Protein AF-A0A6I9XN79-F1 (afdb_monomer_lite)

Foldseek 3Di:
DDDPPPPPPDQAPPCLVVVVVPDDQVRVVVQNGPVVLVVVLVVQCVDPLQDPDPDDDDDGSSLLSVLLSCVVNDDDDLVVSCRHSVHDSVVSVVSNVSVVD

pLDDT: mean 78.79, std 13.2, range [38.16, 92.38]

Structure (mmCIF, N/CA/C/O backbone):
data_AF-A0A6I9XN79-F1
#
_entry.id   AF-A0A6I9XN79-F1
#
loop_
_atom_site.group_PDB
_atom_site.id
_atom_site.type_symbol
_atom_site.label_atom_id
_atom_site.label_alt_id
_atom_site.label_comp_id
_atom_site.label_asym_id
_atom_site.label_entity_id
_atom_site.label_seq_id
_atom_site.pdbx_PDB_ins_code
_atom_site.Cartn_x
_atom_site.Cartn_y
_atom_site.Cartn_z
_atom_site.occupancy
_atom_site.B_iso_or_equiv
_atom_site.auth_seq_id
_atom_site.auth_comp_id
_atom_site.auth_asym_id
_atom_site.auth_atom_id
_atom_site.pdbx_PDB_model_num
ATOM 1 N N . MET A 1 1 ? 38.423 2.654 15.061 1.00 38.16 1 MET A N 1
ATOM 2 C CA . MET A 1 1 ? 37.155 3.302 14.670 1.00 38.16 1 MET A CA 1
ATOM 3 C C . MET A 1 1 ? 36.053 2.322 14.983 1.00 38.16 1 MET A C 1
ATOM 5 O O . MET A 1 1 ? 35.884 1.343 14.273 1.00 38.16 1 MET A O 1
ATOM 9 N N . GLU A 1 2 ? 35.438 2.522 16.134 1.00 44.94 2 GLU A N 1
ATOM 10 C CA . GLU A 1 2 ? 34.517 1.591 16.764 1.00 44.94 2 GLU A CA 1
ATOM 11 C C . GLU A 1 2 ? 33.079 2.130 16.642 1.00 44.94 2 GLU A C 1
ATOM 13 O O . GLU A 1 2 ? 32.831 3.300 16.921 1.00 44.94 2 GLU A O 1
ATOM 18 N N . HIS A 1 3 ? 32.171 1.243 16.216 1.00 48.69 3 HIS A N 1
ATOM 19 C CA . HIS A 1 3 ? 30.706 1.290 16.361 1.00 48.69 3 HIS A CA 1
ATOM 20 C C . HIS A 1 3 ? 29.902 2.327 15.542 1.00 48.69 3 HIS A C 1
ATOM 22 O O . HIS A 1 3 ? 29.450 3.339 16.065 1.00 48.69 3 HIS A O 1
ATOM 28 N N . LEU A 1 4 ? 29.573 2.001 14.279 1.00 54.59 4 LEU A N 1
ATOM 29 C CA . LEU A 1 4 ? 28.415 2.585 13.557 1.00 54.59 4 LEU A CA 1
ATOM 30 C C . LEU A 1 4 ? 27.344 1.556 13.145 1.00 54.59 4 LEU A C 1
ATOM 32 O O . LEU A 1 4 ? 26.322 1.922 12.572 1.00 54.59 4 LEU A O 1
ATOM 36 N N . THR A 1 5 ? 27.525 0.270 13.454 1.00 56.28 5 THR A N 1
ATOM 37 C CA . THR A 1 5 ? 26.569 -0.793 13.091 1.00 56.28 5 THR A CA 1
ATOM 38 C C . THR A 1 5 ? 25.724 -1.276 14.267 1.00 56.28 5 THR A C 1
ATOM 40 O O . THR A 1 5 ? 25.208 -2.389 14.230 1.00 56.28 5 THR A O 1
ATOM 43 N N . SER A 1 6 ? 25.518 -0.449 15.297 1.00 53.22 6 SER A N 1
ATOM 44 C CA . SER A 1 6 ? 24.395 -0.664 16.219 1.00 53.22 6 SER A CA 1
ATOM 45 C C . SER A 1 6 ? 23.126 -0.122 15.561 1.00 53.22 6 SER A C 1
ATOM 47 O O . SER A 1 6 ? 22.586 0.924 15.917 1.00 53.22 6 SER A O 1
ATOM 49 N N . GLY A 1 7 ? 22.705 -0.781 14.483 1.00 50.94 7 GLY A N 1
ATOM 50 C CA . GLY A 1 7 ? 21.438 -0.484 13.844 1.00 50.94 7 GLY A CA 1
ATOM 51 C C . GLY A 1 7 ? 20.329 -1.011 14.735 1.00 50.94 7 GLY A C 1
ATOM 52 O O . GLY A 1 7 ? 19.924 -2.159 14.571 1.00 50.94 7 GLY A O 1
ATOM 53 N N . SER A 1 8 ? 19.835 -0.194 15.669 1.00 55.69 8 SER A N 1
ATOM 54 C CA . SER A 1 8 ? 18.541 -0.447 16.303 1.00 55.69 8 SER A CA 1
ATOM 55 C C . SER A 1 8 ? 17.553 -0.796 15.195 1.00 55.69 8 SER A C 1
ATOM 57 O O . SER A 1 8 ? 17.367 -0.014 14.255 1.00 55.69 8 SER A O 1
ATOM 59 N N . LYS A 1 9 ? 16.997 -2.012 15.250 1.00 55.53 9 LYS A N 1
ATOM 60 C CA . LYS A 1 9 ? 16.047 -2.509 14.254 1.00 55.53 9 LYS A CA 1
ATOM 61 C C . LYS A 1 9 ? 14.927 -1.470 14.173 1.00 55.53 9 LYS A C 1
ATOM 63 O O . LYS A 1 9 ? 14.267 -1.212 15.177 1.00 55.53 9 LYS A O 1
ATOM 68 N N . ARG A 1 10 ? 14.811 -0.783 13.030 1.00 60.47 10 ARG A N 1
ATOM 69 C CA . ARG A 1 10 ? 13.874 0.342 12.879 1.00 60.47 10 ARG A CA 1
ATOM 70 C C . ARG A 1 10 ? 12.465 -0.130 13.228 1.00 60.47 10 ARG A C 1
ATOM 72 O O . ARG A 1 10 ? 12.093 -1.238 12.845 1.00 60.47 10 ARG A O 1
ATOM 79 N N . HIS A 1 11 ? 11.717 0.701 13.951 1.00 60.22 11 HIS A N 1
ATOM 80 C CA . HIS A 1 11 ? 10.319 0.422 14.242 1.00 60.22 11 HIS A CA 1
ATOM 81 C C . HIS A 1 11 ? 9.543 0.504 12.932 1.00 60.22 11 HIS A C 1
ATOM 83 O O . HIS A 1 11 ? 9.438 1.571 12.332 1.00 60.22 11 HIS A O 1
ATOM 89 N N . ARG A 1 12 ? 9.075 -0.646 12.470 1.00 61.56 12 ARG A N 1
ATOM 90 C CA . ARG A 1 12 ? 8.195 -0.762 11.317 1.00 61.56 12 ARG A CA 1
ATOM 91 C C . ARG A 1 12 ? 6.824 -1.134 11.834 1.00 61.56 12 ARG A C 1
ATOM 93 O O . ARG A 1 12 ? 6.731 -1.858 12.828 1.00 61.56 12 ARG A O 1
ATOM 100 N N . ILE A 1 13 ? 5.789 -0.634 11.172 1.00 66.44 13 ILE A N 1
ATOM 101 C CA . ILE A 1 13 ? 4.437 -1.099 11.450 1.00 66.44 13 ILE A CA 1
ATOM 102 C C . ILE A 1 13 ? 4.364 -2.502 10.864 1.00 66.44 13 ILE A C 1
ATOM 104 O O . ILE A 1 13 ? 4.239 -2.682 9.654 1.00 66.44 13 ILE A O 1
ATOM 108 N N . ASN A 1 14 ? 4.525 -3.498 11.729 1.00 61.22 14 ASN A N 1
ATOM 109 C CA . ASN A 1 14 ? 4.217 -4.865 11.352 1.00 61.22 14 ASN A CA 1
ATO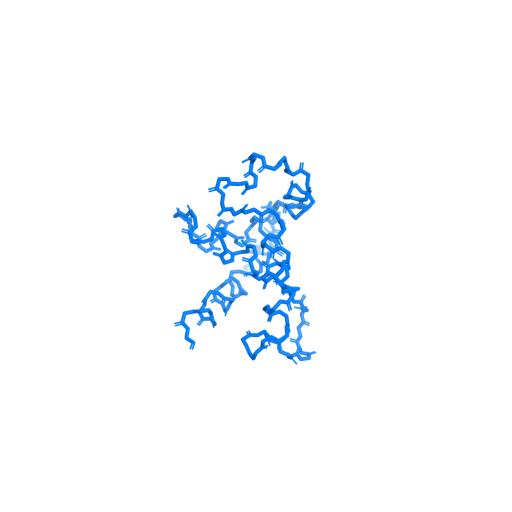M 110 C C . ASN A 1 14 ? 2.705 -4.941 11.115 1.00 61.22 14 ASN A C 1
ATOM 112 O O . ASN A 1 14 ? 1.934 -4.237 11.770 1.00 61.22 14 ASN A O 1
ATOM 116 N N . ASP A 1 15 ? 2.302 -5.765 10.154 1.00 69.06 15 ASP A N 1
ATOM 117 C CA . ASP A 1 15 ? 0.901 -6.144 9.976 1.00 69.06 15 ASP A CA 1
ATOM 118 C C . ASP A 1 15 ? -0.030 -4.998 9.537 1.00 69.06 15 ASP A C 1
ATOM 120 O O . ASP A 1 15 ? -1.248 -5.105 9.636 1.00 69.06 15 ASP A O 1
ATOM 124 N N . TYR A 1 16 ? 0.501 -3.909 8.961 1.00 72.56 16 T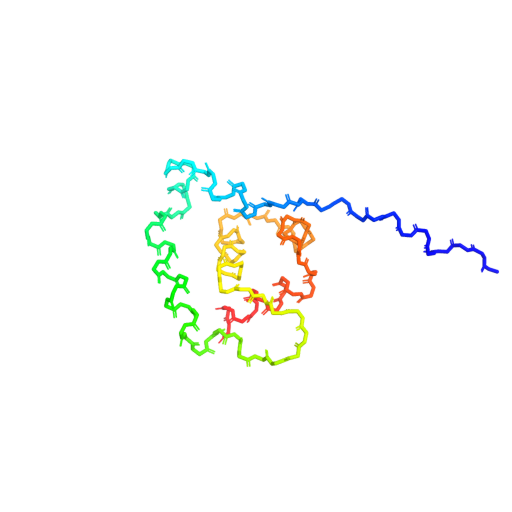YR A N 1
ATOM 125 C CA . TYR A 1 16 ? -0.338 -2.826 8.423 1.00 72.56 16 TYR A CA 1
ATOM 126 C C . TYR A 1 16 ? -1.373 -3.327 7.404 1.00 72.56 16 TYR A C 1
ATOM 128 O O . TYR A 1 16 ? -2.493 -2.828 7.359 1.00 72.56 16 TYR A O 1
ATOM 136 N N . LEU A 1 17 ? -1.037 -4.351 6.617 1.00 77.69 17 LEU A N 1
ATOM 137 C CA . LEU A 1 17 ? -1.994 -4.982 5.707 1.00 77.69 17 LEU A CA 1
ATOM 138 C C . LEU A 1 17 ? -3.114 -5.711 6.450 1.00 77.69 17 LEU A C 1
ATOM 140 O O . LEU A 1 17 ? -4.249 -5.673 5.990 1.00 77.69 17 LEU A O 1
ATOM 144 N N . GLU A 1 18 ? -2.811 -6.336 7.588 1.00 79.50 18 GLU A N 1
ATOM 145 C CA . GLU A 1 18 ? -3.822 -6.963 8.442 1.00 79.50 18 GLU A CA 1
ATOM 146 C C . GLU A 1 18 ? -4.738 -5.890 9.035 1.00 79.50 18 GLU A C 1
ATOM 148 O O . GLU A 1 18 ? -5.954 -6.051 9.043 1.00 79.50 18 GLU A O 1
ATOM 153 N N . ILE A 1 19 ? -4.175 -4.743 9.430 1.00 75.69 19 ILE A N 1
ATOM 154 C CA . ILE A 1 19 ? -4.949 -3.581 9.881 1.00 75.69 19 ILE A CA 1
ATOM 155 C C . ILE A 1 19 ? -5.893 -3.096 8.770 1.00 75.69 19 ILE A C 1
ATOM 157 O O . ILE A 1 19 ? -7.079 -2.909 9.028 1.00 75.69 19 ILE A O 1
ATOM 161 N N . VAL A 1 20 ? -5.400 -2.936 7.536 1.00 77.25 20 VAL A N 1
ATOM 162 C CA . VAL A 1 20 ? -6.229 -2.546 6.379 1.00 77.25 20 VAL A CA 1
ATOM 163 C C . VAL A 1 20 ? -7.305 -3.594 6.088 1.00 77.25 20 VAL A C 1
ATOM 165 O O . VAL A 1 20 ? -8.440 -3.248 5.761 1.00 77.25 20 VAL A O 1
ATOM 168 N N . ASP A 1 21 ? -6.989 -4.880 6.240 1.00 79.50 21 ASP A N 1
ATOM 169 C CA . ASP A 1 21 ? -7.968 -5.950 6.063 1.00 79.50 21 ASP A CA 1
ATOM 170 C C . ASP A 1 21 ? -9.084 -5.896 7.110 1.00 79.50 21 ASP A C 1
ATOM 172 O O . ASP A 1 21 ? -10.232 -6.192 6.765 1.00 79.50 21 ASP A O 1
ATOM 176 N N . LEU A 1 22 ? -8.783 -5.427 8.323 1.00 81.44 22 LEU A N 1
ATOM 177 C CA . LEU A 1 22 ? -9.732 -5.236 9.421 1.00 81.44 22 LEU A CA 1
ATOM 178 C C . LEU A 1 22 ? -10.545 -3.931 9.342 1.00 81.44 22 LEU A C 1
ATOM 180 O O . LEU A 1 22 ? -11.503 -3.788 10.102 1.00 81.44 22 LEU A O 1
ATOM 184 N N . TRP A 1 23 ? -10.217 -2.999 8.439 1.00 78.56 23 TRP A N 1
ATOM 185 C CA . TRP A 1 23 ? -10.974 -1.750 8.288 1.00 78.56 23 TRP A CA 1
ATOM 186 C C . TRP A 1 23 ? -12.436 -2.000 7.925 1.00 78.56 23 TRP A C 1
ATOM 188 O O . TRP A 1 23 ? -12.775 -2.802 7.051 1.00 78.56 23 TRP A O 1
ATOM 198 N N . THR A 1 24 ? -13.327 -1.250 8.552 1.00 76.56 24 THR A N 1
ATOM 199 C CA . THR A 1 24 ? -14.732 -1.192 8.165 1.00 76.56 24 THR A CA 1
ATOM 200 C C . THR A 1 24 ? -14.878 -0.658 6.738 1.00 76.56 24 THR A C 1
ATOM 202 O O . THR A 1 24 ? -14.017 0.047 6.212 1.00 76.56 24 THR A O 1
ATOM 205 N N . GLU A 1 25 ? -16.011 -0.950 6.094 1.00 75.62 25 GLU A N 1
ATOM 206 C CA . GLU A 1 25 ? -16.332 -0.348 4.791 1.00 75.62 25 GLU A CA 1
ATOM 207 C C . GLU A 1 25 ? -16.316 1.184 4.839 1.00 75.62 25 GLU A C 1
ATOM 209 O O . GLU A 1 25 ? -16.004 1.801 3.831 1.00 75.62 25 GLU A O 1
ATOM 214 N N . GLN A 1 26 ? -16.636 1.801 5.981 1.00 72.00 26 GLN A N 1
ATOM 215 C CA . GLN A 1 26 ? -16.593 3.255 6.138 1.00 72.00 26 GLN A CA 1
ATOM 216 C C . GLN A 1 26 ? -15.154 3.783 6.115 1.00 72.00 26 GLN A C 1
ATOM 218 O O . GLN A 1 26 ? -14.863 4.682 5.334 1.00 72.00 26 GLN A O 1
ATOM 223 N N . GLU A 1 27 ? -14.259 3.183 6.904 1.00 70.25 27 GLU A N 1
ATOM 224 C CA . GLU A 1 27 ? -12.827 3.526 6.924 1.00 70.25 27 GLU A CA 1
ATOM 225 C C . GLU A 1 27 ? -12.168 3.287 5.557 1.00 70.25 27 GLU A C 1
ATOM 227 O O . GLU A 1 27 ? -11.301 4.044 5.124 1.00 70.25 27 GLU A O 1
ATOM 232 N N . PHE A 1 28 ? -12.612 2.256 4.835 1.00 69.88 28 PHE A N 1
ATOM 233 C CA . PHE A 1 28 ? -12.109 1.958 3.499 1.00 69.88 28 PHE A CA 1
ATOM 234 C C . PHE A 1 28 ? -12.679 2.932 2.441 1.00 69.88 28 PHE A C 1
ATOM 236 O O . PHE A 1 28 ? -11.921 3.451 1.618 1.00 69.88 28 PHE A O 1
ATOM 243 N N . LYS A 1 29 ? -13.986 3.253 2.502 1.00 61.81 29 LYS A N 1
ATOM 244 C CA . LYS A 1 29 ? -14.710 4.119 1.544 1.00 61.81 29 LYS A CA 1
ATOM 245 C C . LYS A 1 29 ? -14.203 5.546 1.451 1.00 61.81 29 LYS A C 1
ATOM 247 O O . LYS A 1 29 ? -14.367 6.139 0.388 1.00 61.81 29 LYS A O 1
ATOM 252 N N . GLU A 1 30 ? -13.621 6.096 2.513 1.00 65.62 30 GLU A N 1
ATOM 253 C CA . GLU A 1 30 ? -12.978 7.416 2.445 1.00 65.62 30 GLU A CA 1
ATOM 254 C C . GLU A 1 30 ? -11.845 7.447 1.401 1.00 65.62 30 GLU A C 1
ATOM 256 O O . GLU A 1 30 ? -11.522 8.512 0.884 1.00 65.62 30 GLU A O 1
ATOM 261 N N . ASN A 1 31 ? -11.309 6.279 1.020 1.00 64.62 31 ASN A N 1
ATOM 262 C CA . ASN A 1 31 ? -10.305 6.125 -0.029 1.00 64.62 31 ASN A CA 1
ATOM 263 C C . ASN A 1 31 ? -10.869 5.495 -1.318 1.00 64.62 31 ASN A C 1
ATOM 265 O O . ASN A 1 31 ? -10.636 6.010 -2.409 1.00 64.62 31 ASN A O 1
ATOM 269 N N . LEU A 1 32 ? -11.589 4.369 -1.219 1.00 75.81 32 LEU A N 1
ATOM 270 C CA . LEU A 1 32 ? -12.188 3.628 -2.345 1.00 75.81 32 LEU A CA 1
ATOM 271 C C . LEU A 1 32 ? -13.163 2.566 -1.798 1.00 75.81 32 LEU A C 1
ATOM 273 O O . LEU A 1 32 ? -13.059 2.208 -0.640 1.00 75.81 32 LEU A O 1
ATOM 277 N N . SER A 1 33 ? -14.094 1.992 -2.572 1.00 83.25 33 SER A N 1
ATOM 278 C CA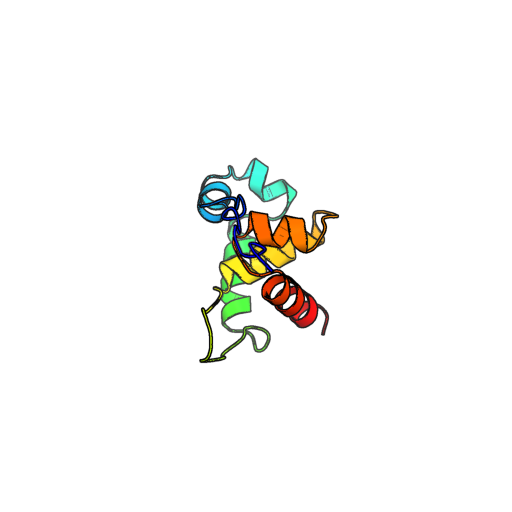 . SER A 1 33 ? -14.837 0.808 -2.078 1.00 83.25 33 SER A CA 1
ATOM 279 C C . SER A 1 33 ? -13.939 -0.441 -2.041 1.00 83.25 33 SER A C 1
ATOM 281 O O . SER A 1 33 ? -13.126 -0.633 -2.949 1.00 83.25 33 SER A O 1
ATOM 283 N N . ARG A 1 34 ? -14.097 -1.335 -1.049 1.00 82.12 34 ARG A N 1
ATOM 284 C CA . ARG A 1 34 ? -13.255 -2.549 -0.926 1.00 82.12 34 ARG A CA 1
ATOM 285 C C . ARG A 1 34 ? -13.365 -3.446 -2.145 1.00 82.12 34 ARG A C 1
ATOM 287 O O . ARG A 1 34 ? -12.365 -3.938 -2.658 1.00 82.12 34 ARG A O 1
ATOM 294 N N . ARG A 1 35 ? -14.589 -3.616 -2.645 1.00 85.00 35 ARG A N 1
ATOM 295 C CA . ARG A 1 35 ? -14.860 -4.388 -3.859 1.00 85.00 35 ARG A CA 1
ATOM 296 C C . ARG A 1 35 ? -14.124 -3.814 -5.069 1.00 85.00 35 ARG A C 1
ATOM 298 O O . ARG A 1 35 ? -13.532 -4.576 -5.824 1.00 85.00 35 ARG A O 1
ATOM 305 N N . SER A 1 36 ? -14.153 -2.493 -5.244 1.00 86.69 36 SER A N 1
ATOM 306 C CA . SER A 1 36 ? -13.426 -1.831 -6.331 1.00 86.69 36 SER A CA 1
ATOM 307 C C . SER A 1 36 ? -11.918 -1.984 -6.168 1.00 86.69 36 SER A C 1
ATOM 309 O O . SER A 1 36 ? -11.244 -2.272 -7.146 1.00 86.69 36 SER A O 1
ATOM 311 N N . ALA A 1 37 ? -11.390 -1.846 -4.949 1.00 86.94 37 ALA A N 1
ATOM 312 C CA . ALA A 1 37 ? -9.964 -2.026 -4.697 1.00 86.94 37 ALA A CA 1
ATOM 313 C C . ALA A 1 37 ? -9.493 -3.442 -5.043 1.00 86.94 37 ALA A C 1
ATOM 315 O O . ALA A 1 37 ? -8.495 -3.584 -5.735 1.00 86.94 37 ALA A O 1
ATOM 316 N N . LEU A 1 38 ? -10.221 -4.480 -4.617 1.00 88.25 38 LEU A N 1
ATOM 317 C CA . LEU A 1 38 ? -9.880 -5.868 -4.948 1.00 88.25 38 LEU A CA 1
ATOM 318 C C . LEU A 1 38 ? -9.923 -6.119 -6.459 1.00 88.25 38 LEU A C 1
ATOM 320 O O . LEU A 1 38 ? -8.985 -6.685 -7.002 1.00 88.25 38 LEU A O 1
ATOM 324 N N . HIS A 1 39 ? -10.954 -5.621 -7.144 1.00 91.50 39 HIS A N 1
ATOM 325 C CA . HIS A 1 39 ? -11.042 -5.733 -8.600 1.00 91.50 39 HIS A CA 1
ATOM 326 C C . HIS A 1 39 ? -9.860 -5.058 -9.310 1.00 91.50 39 HIS A C 1
ATOM 328 O O . HIS A 1 39 ? -9.259 -5.642 -10.203 1.00 91.50 39 HIS A O 1
ATOM 334 N N . LEU A 1 40 ? -9.500 -3.840 -8.894 1.00 90.75 40 LEU A N 1
ATOM 335 C CA . LEU A 1 40 ? -8.367 -3.112 -9.468 1.00 90.75 40 LEU A CA 1
ATOM 336 C C . LEU A 1 40 ? -7.025 -3.774 -9.139 1.00 90.75 40 LEU A C 1
ATOM 338 O O . LEU A 1 40 ? -6.103 -3.691 -9.942 1.00 90.75 40 LEU A O 1
ATOM 342 N N . ILE A 1 41 ? -6.901 -4.435 -7.985 1.00 91.38 41 ILE A N 1
ATOM 343 C CA . ILE A 1 41 ? -5.719 -5.234 -7.643 1.00 91.38 41 ILE A CA 1
ATOM 344 C C . ILE A 1 41 ? -5.581 -6.412 -8.609 1.00 91.38 41 ILE A C 1
ATOM 346 O O . ILE A 1 41 ? -4.486 -6.621 -9.130 1.00 91.38 41 ILE A O 1
ATOM 350 N N . ASP A 1 42 ? -6.669 -7.136 -8.873 1.00 92.38 42 ASP A N 1
ATOM 351 C CA . ASP A 1 42 ? -6.667 -8.274 -9.799 1.00 92.38 42 ASP A CA 1
ATOM 352 C C . ASP A 1 42 ? -6.342 -7.820 -11.234 1.00 92.38 42 ASP A C 1
ATOM 354 O O . ASP A 1 42 ? -5.522 -8.436 -11.918 1.00 92.38 42 ASP A O 1
ATOM 358 N N . GLU A 1 43 ? -6.929 -6.705 -11.686 1.00 91.94 43 GLU A N 1
ATOM 359 C CA . GLU A 1 43 ? -6.603 -6.095 -12.982 1.00 91.94 43 GLU A CA 1
ATOM 360 C C . GLU A 1 43 ? -5.144 -5.633 -13.044 1.00 91.94 43 GLU A C 1
ATOM 362 O O . GLU A 1 43 ? -4.452 -5.869 -14.038 1.00 91.94 43 GLU A O 1
ATOM 367 N N . PHE A 1 44 ? -4.649 -5.009 -11.973 1.00 89.50 44 PHE A N 1
ATOM 368 C CA . PHE A 1 44 ? -3.266 -4.565 -11.884 1.00 89.50 44 PHE A CA 1
ATOM 369 C C . PHE A 1 44 ? -2.304 -5.748 -11.971 1.00 89.50 44 PHE A C 1
ATOM 371 O O . PHE A 1 44 ? -1.367 -5.678 -12.760 1.00 89.50 44 PHE A O 1
ATOM 378 N N . GLU A 1 45 ? -2.545 -6.841 -11.243 1.00 90.75 45 GLU A N 1
ATOM 379 C CA . GLU A 1 45 ? -1.702 -8.045 -11.265 1.00 90.75 45 GLU A CA 1
ATOM 380 C C . GLU A 1 45 ? -1.570 -8.652 -12.671 1.00 90.75 45 GLU A C 1
ATOM 382 O O . GLU A 1 45 ? -0.506 -9.154 -13.044 1.00 90.75 45 GLU A O 1
ATOM 387 N N . GLN A 1 46 ? -2.633 -8.565 -13.473 1.00 90.62 46 GLN A N 1
ATOM 388 C CA . GLN A 1 46 ? -2.649 -9.048 -14.855 1.00 90.62 46 GLN A CA 1
ATOM 389 C C . GLN A 1 46 ? -2.058 -8.049 -15.861 1.00 90.62 46 GLN A C 1
ATOM 391 O O . GLN A 1 46 ? -1.702 -8.438 -16.978 1.00 90.62 46 GLN A O 1
ATOM 396 N N . SER A 1 47 ? -1.932 -6.778 -15.481 1.00 87.88 47 SER A N 1
ATOM 397 C CA . SER A 1 47 ? -1.456 -5.712 -16.361 1.00 87.88 47 SER A CA 1
ATOM 398 C C . SER A 1 47 ? 0.037 -5.820 -16.694 1.00 87.88 47 SER A C 1
ATOM 400 O O . SER A 1 47 ? 0.830 -6.484 -16.020 1.00 87.88 47 SER A O 1
ATOM 402 N N . GLU A 1 48 ? 0.457 -5.106 -17.738 1.00 84.50 48 GLU A N 1
ATOM 403 C CA . GLU A 1 48 ? 1.877 -4.941 -18.071 1.00 84.50 48 GLU A CA 1
ATOM 404 C C . GLU A 1 48 ? 2.644 -4.077 -17.058 1.00 84.50 48 GLU A C 1
ATOM 406 O O . GLU A 1 48 ? 3.866 -4.190 -16.945 1.00 84.50 48 GLU A O 1
ATOM 411 N N . HIS A 1 49 ? 1.926 -3.272 -16.268 1.00 80.75 49 HIS A N 1
ATOM 412 C CA . HIS A 1 49 ? 2.495 -2.447 -15.207 1.00 80.75 49 HIS A CA 1
ATOM 413 C C . HIS A 1 49 ? 2.870 -3.271 -13.969 1.00 80.75 49 HIS A C 1
ATOM 415 O O . HIS A 1 49 ? 3.648 -2.800 -13.132 1.00 80.75 49 HIS A O 1
ATOM 421 N N . PHE A 1 50 ? 2.372 -4.506 -13.825 1.00 85.94 50 PHE A N 1
ATOM 422 C CA . PHE A 1 50 ? 2.791 -5.349 -12.715 1.00 85.94 50 PHE A CA 1
ATOM 423 C C . PHE A 1 50 ? 4.169 -5.976 -12.978 1.00 85.94 50 PHE A C 1
ATOM 425 O O . PHE A 1 50 ? 4.392 -6.647 -13.991 1.00 85.94 50 PHE A O 1
ATOM 432 N N . PRO A 1 51 ? 5.138 -5.782 -12.068 1.00 81.38 51 PRO A N 1
ATOM 433 C CA . PRO A 1 51 ? 6.461 -6.362 -12.212 1.00 81.38 51 PRO A CA 1
ATOM 434 C C . PRO A 1 51 ? 6.469 -7.899 -12.262 1.00 81.38 51 PRO A C 1
ATOM 436 O O . PRO A 1 51 ? 6.238 -8.560 -11.256 1.00 81.38 51 PRO A O 1
ATOM 439 N N . LYS A 1 52 ? 6.924 -8.472 -13.382 1.00 78.94 52 LYS A N 1
ATOM 440 C CA . LYS A 1 52 ? 7.121 -9.930 -13.546 1.00 78.94 52 LYS A CA 1
ATOM 441 C C . LYS A 1 52 ? 8.544 -10.412 -13.213 1.00 78.94 52 LYS A C 1
ATOM 443 O O . LYS A 1 52 ? 8.991 -11.436 -13.721 1.00 78.94 52 LYS A O 1
ATOM 448 N N . HIS A 1 53 ? 9.311 -9.645 -12.433 1.00 71.50 53 HIS A N 1
ATOM 449 C CA . HIS A 1 53 ? 10.729 -9.950 -12.210 1.00 71.50 53 HIS A CA 1
ATOM 450 C C . HIS A 1 53 ? 10.944 -11.074 -11.190 1.00 71.50 53 HIS A C 1
ATOM 452 O O . HIS A 1 53 ? 10.262 -11.155 -10.176 1.00 71.50 53 HIS A O 1
ATOM 458 N N . VAL A 1 54 ? 11.954 -11.907 -11.457 1.00 60.22 54 VAL A N 1
ATOM 459 C CA . VAL A 1 54 ? 12.265 -13.139 -10.704 1.00 60.22 54 VAL A CA 1
ATOM 460 C C . VAL A 1 54 ? 13.288 -12.901 -9.576 1.00 60.22 54 VAL A C 1
ATOM 462 O O . VAL A 1 54 ? 13.590 -13.800 -8.798 1.00 60.22 54 VAL A O 1
ATOM 465 N N . PHE A 1 55 ? 13.846 -11.690 -9.474 1.00 62.31 55 PHE A N 1
ATOM 466 C CA . PHE A 1 55 ? 14.948 -11.380 -8.558 1.00 62.31 55 PHE A CA 1
ATOM 467 C C . PHE A 1 55 ? 14.529 -10.429 -7.431 1.00 62.31 55 PHE A C 1
ATOM 469 O O . PHE A 1 55 ? 13.999 -9.348 -7.684 1.00 62.31 55 PHE A O 1
ATOM 476 N N . GLY A 1 56 ? 14.854 -10.800 -6.189 1.00 68.25 56 GLY A N 1
ATOM 477 C CA . GLY A 1 56 ? 14.513 -10.050 -4.974 1.00 68.25 56 GLY A CA 1
ATOM 478 C C . GLY A 1 56 ? 13.266 -10.587 -4.263 1.00 68.25 56 GLY A C 1
ATOM 479 O O . GLY A 1 56 ? 12.680 -11.580 -4.682 1.00 68.25 56 GLY A O 1
ATOM 480 N N . LYS A 1 57 ? 12.871 -9.944 -3.153 1.00 74.69 57 LYS A N 1
ATOM 481 C CA . LYS A 1 57 ? 11.617 -10.273 -2.456 1.00 74.69 57 LYS A CA 1
ATOM 482 C C . LYS A 1 57 ? 10.445 -9.768 -3.313 1.00 74.69 57 LYS A C 1
ATOM 484 O O . LYS A 1 57 ? 10.373 -8.553 -3.517 1.00 74.69 57 LYS A O 1
ATOM 489 N N . PRO A 1 58 ? 9.551 -10.646 -3.801 1.00 79.25 58 PRO A N 1
ATOM 490 C CA . PRO A 1 58 ? 8.396 -10.209 -4.571 1.00 79.25 58 PRO A CA 1
ATOM 491 C C . PRO A 1 58 ? 7.481 -9.357 -3.688 1.00 79.25 58 PRO A C 1
ATOM 493 O O . PRO A 1 58 ? 7.262 -9.664 -2.514 1.00 79.25 58 PRO A O 1
ATOM 496 N N . ILE A 1 59 ? 6.973 -8.267 -4.257 1.00 86.81 59 ILE A N 1
ATOM 497 C CA . ILE A 1 59 ? 5.956 -7.419 -3.636 1.00 86.81 59 ILE A CA 1
ATOM 498 C C . ILE A 1 59 ? 4.642 -7.749 -4.333 1.00 86.81 59 ILE A C 1
ATOM 500 O O . ILE A 1 59 ? 4.584 -7.734 -5.561 1.00 86.81 59 ILE A O 1
ATOM 504 N N . SER A 1 60 ? 3.615 -8.096 -3.559 1.00 88.56 60 SER A N 1
ATOM 505 C CA . SER A 1 60 ? 2.320 -8.478 -4.121 1.00 88.56 60 SER A CA 1
ATOM 506 C C . SER A 1 60 ? 1.629 -7.290 -4.789 1.00 88.56 60 SER A C 1
ATOM 508 O O . SER A 1 60 ? 1.813 -6.140 -4.378 1.00 88.56 60 SER A O 1
ATOM 510 N N . ALA A 1 61 ? 0.777 -7.580 -5.776 1.00 89.25 61 ALA A N 1
ATOM 511 C CA . ALA A 1 61 ? -0.066 -6.582 -6.430 1.00 89.25 61 ALA A CA 1
ATOM 512 C C . ALA A 1 61 ? -0.871 -5.767 -5.406 1.00 89.25 61 ALA A C 1
ATOM 514 O O . ALA A 1 61 ? -0.886 -4.539 -5.470 1.00 89.25 61 ALA A O 1
ATOM 515 N N . LYS A 1 62 ? -1.420 -6.438 -4.382 1.00 88.88 62 LYS A N 1
ATOM 516 C CA . LYS A 1 62 ? -2.115 -5.809 -3.250 1.00 88.88 62 LYS A CA 1
ATOM 517 C C . LYS A 1 62 ? -1.265 -4.749 -2.545 1.00 88.88 62 LYS A C 1
ATOM 519 O O . LYS A 1 62 ? -1.739 -3.636 -2.346 1.00 88.88 62 LYS A O 1
ATOM 524 N N . ILE A 1 63 ? -0.017 -5.061 -2.180 1.00 89.19 63 ILE A N 1
ATOM 525 C CA . ILE A 1 63 ? 0.866 -4.095 -1.502 1.00 89.19 63 ILE A CA 1
ATOM 526 C C . ILE A 1 63 ? 1.158 -2.910 -2.414 1.00 89.19 63 ILE A C 1
ATOM 528 O O . ILE A 1 63 ? 1.055 -1.766 -1.981 1.00 89.19 63 ILE A O 1
ATOM 532 N N . SER A 1 64 ? 1.522 -3.175 -3.668 1.00 89.62 64 SER A N 1
ATOM 533 C CA . SER A 1 64 ? 1.843 -2.120 -4.628 1.00 89.62 64 SER A CA 1
ATOM 534 C C . SER A 1 64 ? 0.663 -1.182 -4.872 1.00 89.62 64 SER A C 1
ATOM 536 O O . SER A 1 64 ? 0.844 0.033 -4.850 1.00 89.62 64 SER A O 1
ATOM 538 N N . PHE A 1 65 ? -0.538 -1.735 -5.038 1.00 89.12 65 PHE A N 1
ATOM 539 C CA . PHE A 1 65 ? -1.750 -0.960 -5.260 1.00 89.12 65 PHE A CA 1
ATOM 540 C C . PHE A 1 65 ? -2.152 -0.148 -4.025 1.00 89.12 65 PHE A C 1
ATOM 542 O O . PHE A 1 65 ? -2.410 1.046 -4.136 1.00 89.12 65 PHE A O 1
ATOM 549 N N . LEU A 1 66 ? -2.160 -0.756 -2.833 1.00 88.00 66 LEU A N 1
ATOM 550 C CA . LEU A 1 66 ? -2.512 -0.048 -1.597 1.00 88.00 66 LEU A CA 1
ATOM 551 C C . LEU A 1 66 ? -1.501 1.051 -1.251 1.00 88.00 66 LEU A C 1
ATOM 553 O O . LEU A 1 66 ? -1.902 2.113 -0.785 1.00 88.00 66 LEU A O 1
ATOM 557 N N . LEU A 1 67 ? -0.209 0.827 -1.508 1.00 89.88 67 LEU A N 1
ATOM 558 C CA . LEU A 1 67 ? 0.822 1.854 -1.361 1.00 89.88 67 LEU A CA 1
ATOM 559 C C . LEU A 1 67 ? 0.560 3.037 -2.299 1.00 89.88 67 LEU A C 1
ATOM 561 O O . LEU A 1 67 ? 0.645 4.187 -1.874 1.00 89.88 67 LEU A O 1
ATOM 565 N N . PHE A 1 68 ? 0.236 2.757 -3.562 1.00 88.12 68 PHE A N 1
ATOM 566 C CA . PHE A 1 68 ? -0.097 3.795 -4.530 1.00 88.12 68 PHE A CA 1
ATOM 567 C C . PHE A 1 68 ? -1.356 4.566 -4.120 1.00 88.12 68 PHE A C 1
ATOM 569 O O . PHE A 1 68 ? -1.333 5.792 -4.081 1.00 88.12 68 PHE A O 1
ATOM 576 N N . LEU A 1 69 ? -2.426 3.867 -3.733 1.00 86.38 69 LEU A N 1
ATOM 577 C CA . LEU A 1 69 ? -3.653 4.502 -3.255 1.00 86.38 69 LEU A CA 1
ATOM 578 C C . LEU A 1 69 ? -3.380 5.383 -2.027 1.00 86.38 69 LEU A C 1
ATOM 580 O O . LEU A 1 69 ? -3.841 6.518 -1.966 1.00 86.38 69 LEU A O 1
ATOM 584 N N . TRP A 1 70 ? -2.569 4.898 -1.083 1.00 87.75 70 TRP A N 1
ATOM 585 C CA . TRP A 1 70 ? -2.172 5.666 0.094 1.00 87.75 70 TRP A CA 1
ATOM 586 C C . TRP A 1 70 ? -1.412 6.943 -0.272 1.00 87.75 70 TRP A C 1
ATOM 588 O O . TRP A 1 70 ? -1.717 8.000 0.276 1.00 87.75 70 TRP A O 1
ATOM 598 N N . PHE A 1 71 ? -0.459 6.851 -1.204 1.00 88.69 71 PHE A N 1
ATOM 599 C CA . PHE A 1 71 ? 0.287 7.995 -1.730 1.00 88.69 71 PHE A CA 1
ATOM 600 C C . PHE A 1 71 ? -0.627 9.029 -2.399 1.00 88.69 71 PHE A C 1
ATOM 602 O O . PHE A 1 71 ? -0.442 10.225 -2.199 1.00 88.69 71 PHE A O 1
ATOM 609 N N . MET A 1 72 ? -1.635 8.578 -3.149 1.00 85.75 72 MET A N 1
ATOM 610 C CA .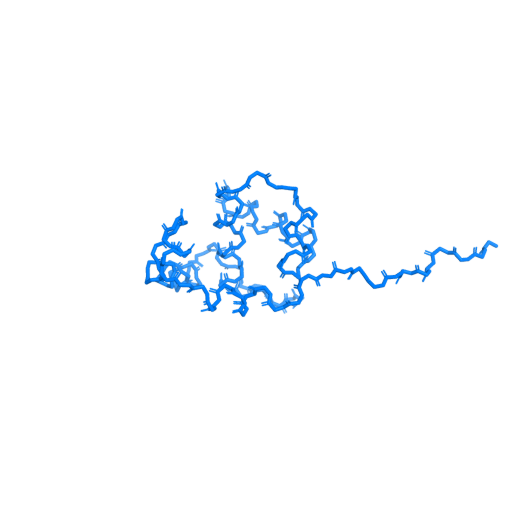 MET A 1 72 ? -2.601 9.464 -3.804 1.00 85.75 72 MET A CA 1
ATOM 611 C C .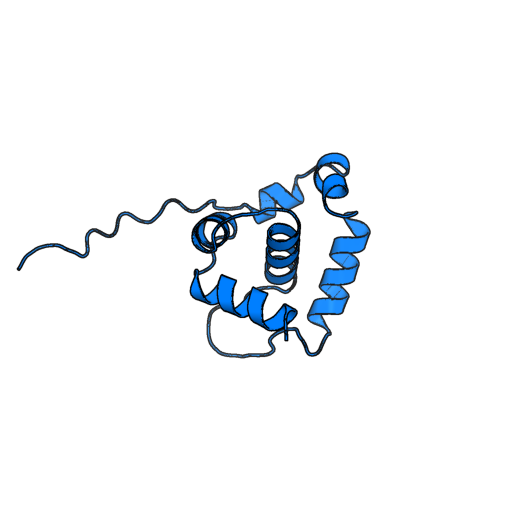 MET A 1 72 ? -3.525 10.169 -2.802 1.00 85.75 72 MET A C 1
ATOM 613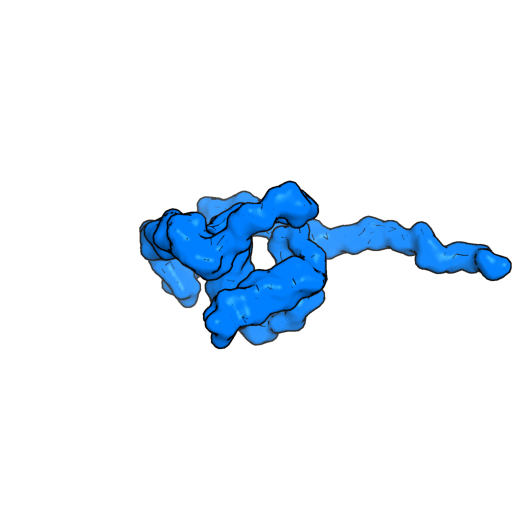 O O . MET A 1 72 ? -3.891 11.323 -3.016 1.00 85.75 72 MET A O 1
ATOM 617 N N . SER A 1 73 ? -3.895 9.492 -1.711 1.00 84.25 73 SER A N 1
ATOM 618 C CA . SER A 1 73 ? -4.786 10.043 -0.683 1.00 84.25 73 SER A CA 1
ATOM 619 C C . SER A 1 73 ? -4.072 10.893 0.374 1.00 84.25 73 SER A C 1
ATOM 621 O O . SER A 1 73 ? -4.718 11.707 1.032 1.00 84.25 73 SER A O 1
ATOM 623 N N . ASN A 1 74 ? -2.762 10.706 0.585 1.00 85.12 74 ASN A N 1
ATOM 624 C CA . ASN A 1 74 ? -2.035 11.293 1.713 1.00 85.12 74 ASN A CA 1
ATOM 625 C C . ASN A 1 74 ? -0.706 11.922 1.288 1.00 85.12 74 ASN A C 1
ATOM 627 O O . ASN A 1 74 ? 0.151 11.279 0.685 1.00 85.12 74 ASN A O 1
ATOM 631 N N . THR A 1 75 ? -0.460 13.151 1.742 1.00 87.31 75 THR A N 1
ATOM 632 C CA . THR A 1 75 ? 0.840 13.812 1.580 1.00 87.31 75 THR A CA 1
ATOM 633 C C . THR A 1 75 ? 1.818 13.337 2.658 1.00 87.31 75 THR A C 1
ATOM 635 O O . THR A 1 75 ? 1.965 13.963 3.707 1.00 87.31 75 THR A O 1
ATOM 638 N N . GLU A 1 76 ? 2.504 12.221 2.408 1.00 88.31 76 GLU A N 1
ATOM 639 C CA . GLU A 1 76 ? 3.522 11.655 3.303 1.00 88.31 76 GLU A CA 1
ATOM 640 C C . GLU A 1 76 ? 4.884 11.476 2.607 1.00 88.31 76 GLU A C 1
ATOM 642 O O . GLU A 1 76 ? 4.997 11.371 1.387 1.00 88.31 76 GLU A O 1
ATOM 647 N N . SER A 1 77 ? 5.961 11.412 3.398 1.00 91.69 77 SER A N 1
ATOM 648 C CA . SER A 1 77 ? 7.300 11.139 2.863 1.00 91.69 77 SER A CA 1
ATOM 649 C C . SER A 1 77 ? 7.466 9.668 2.452 1.00 91.69 77 SER A C 1
ATOM 651 O O . SER A 1 77 ? 6.900 8.769 3.080 1.00 91.69 77 SER A O 1
ATOM 653 N N . LEU A 1 78 ? 8.354 9.390 1.484 1.00 91.19 78 LEU A N 1
ATOM 654 C CA . LEU A 1 78 ? 8.732 8.014 1.104 1.00 91.19 78 LEU A CA 1
ATOM 655 C C . LEU A 1 78 ? 9.215 7.176 2.298 1.00 91.19 78 LEU A C 1
ATOM 657 O O . LEU A 1 78 ? 9.051 5.957 2.318 1.00 91.19 78 LEU A O 1
ATOM 661 N N . ARG A 1 79 ? 9.821 7.829 3.297 1.00 89.38 79 ARG A N 1
ATOM 662 C CA . ARG A 1 79 ? 10.277 7.190 4.534 1.00 89.38 79 ARG A CA 1
ATOM 663 C C . ARG A 1 79 ? 9.099 6.706 5.375 1.00 89.38 79 ARG A C 1
ATOM 665 O O . ARG A 1 79 ? 9.100 5.554 5.784 1.00 89.38 79 ARG A O 1
ATOM 672 N N . THR A 1 80 ? 8.094 7.553 5.572 1.00 89.88 80 THR A N 1
ATOM 673 C CA . THR A 1 80 ? 6.888 7.212 6.338 1.00 89.88 80 THR A CA 1
ATOM 674 C C . THR A 1 80 ? 6.151 6.037 5.699 1.00 89.88 80 THR A C 1
ATOM 676 O O . THR A 1 80 ? 5.816 5.072 6.379 1.00 89.88 80 THR A O 1
ATOM 679 N N . MET A 1 81 ? 5.984 6.063 4.374 1.00 90.69 81 MET A N 1
ATOM 680 C CA . MET A 1 81 ? 5.349 4.966 3.636 1.00 90.69 81 MET A CA 1
ATOM 681 C C . MET A 1 81 ? 6.165 3.666 3.693 1.00 90.69 81 MET A C 1
ATOM 683 O O . MET A 1 81 ? 5.597 2.587 3.833 1.00 90.69 81 MET A O 1
ATOM 687 N N . SER A 1 82 ? 7.498 3.758 3.634 1.00 90.94 82 SER A N 1
ATOM 688 C CA . SER A 1 82 ? 8.403 2.609 3.781 1.00 90.94 82 SER A CA 1
ATOM 689 C C . SER A 1 82 ? 8.224 1.908 5.129 1.00 90.94 82 SER A C 1
ATOM 691 O O . SER A 1 82 ? 8.119 0.682 5.167 1.00 90.94 82 SER A O 1
ATOM 693 N N . ASP A 1 83 ? 8.145 2.675 6.218 1.00 89.31 83 ASP A N 1
ATOM 694 C CA . ASP A 1 83 ? 7.967 2.125 7.565 1.00 89.31 83 ASP A CA 1
ATOM 695 C C . ASP A 1 83 ? 6.542 1.583 7.786 1.00 89.31 83 ASP A C 1
ATOM 697 O O . ASP A 1 83 ? 6.374 0.581 8.483 1.00 89.31 83 ASP A O 1
ATOM 701 N N . ARG A 1 84 ? 5.529 2.206 7.162 1.00 88.38 84 ARG A N 1
ATOM 702 C CA . ARG A 1 84 ? 4.113 1.805 7.232 1.00 88.38 84 ARG A CA 1
ATOM 703 C C . ARG A 1 84 ? 3.831 0.489 6.510 1.00 88.38 84 ARG A C 1
ATOM 705 O O . ARG A 1 84 ? 3.144 -0.361 7.053 1.00 88.38 84 ARG A O 1
ATOM 712 N N . PHE A 1 85 ? 4.358 0.314 5.302 1.00 87.56 85 PHE A N 1
ATOM 713 C CA . PHE A 1 85 ? 4.105 -0.877 4.480 1.00 87.56 85 PHE A CA 1
ATOM 714 C C . PHE A 1 85 ? 5.159 -1.983 4.656 1.00 87.56 85 PHE A C 1
ATOM 716 O O . PHE A 1 85 ? 5.118 -2.975 3.933 1.00 87.56 85 PHE A O 1
ATOM 723 N N . ASP A 1 86 ? 6.122 -1.810 5.570 1.00 87.50 86 ASP A N 1
ATOM 724 C CA . ASP A 1 86 ? 7.267 -2.715 5.765 1.00 87.50 86 ASP A CA 1
ATOM 725 C C . ASP A 1 86 ? 8.003 -3.066 4.449 1.00 87.50 86 ASP A C 1
ATOM 727 O O . ASP A 1 86 ? 8.409 -4.201 4.182 1.00 87.50 86 ASP A O 1
ATOM 731 N N . ILE A 1 87 ? 8.214 -2.063 3.594 1.00 88.69 87 ILE A N 1
ATOM 732 C CA . ILE A 1 87 ? 9.003 -2.204 2.361 1.00 88.69 87 ILE A CA 1
ATOM 733 C C . ILE A 1 87 ? 10.152 -1.206 2.339 1.00 88.69 87 ILE A C 1
ATOM 735 O O . ILE A 1 87 ? 10.127 -0.199 3.033 1.00 88.69 87 ILE A O 1
ATOM 739 N N . SER A 1 88 ? 11.200 -1.461 1.551 1.00 89.56 88 SER A N 1
ATOM 740 C CA . SER A 1 88 ? 12.336 -0.532 1.472 1.00 89.56 88 SER A CA 1
ATOM 741 C C . SER A 1 88 ? 11.945 0.792 0.800 1.00 89.56 88 SER A C 1
ATOM 743 O O . SER A 1 88 ? 11.141 0.789 -0.128 1.00 89.56 88 SER A O 1
ATOM 745 N N . ILE A 1 89 ? 12.568 1.913 1.190 1.00 91.94 89 ILE A N 1
ATOM 746 C CA . ILE A 1 89 ? 12.361 3.226 0.538 1.00 91.94 89 ILE A CA 1
ATOM 747 C C . ILE A 1 89 ? 12.585 3.127 -0.979 1.00 91.94 89 ILE A C 1
ATOM 749 O O . ILE A 1 89 ? 11.817 3.678 -1.763 1.00 91.94 89 ILE A O 1
ATOM 753 N N . SER A 1 90 ? 13.606 2.379 -1.409 1.00 90.75 90 SER A N 1
ATOM 754 C CA . SER A 1 90 ? 13.872 2.138 -2.830 1.00 90.75 90 SER A CA 1
ATOM 755 C C . SER A 1 90 ? 12.739 1.371 -3.518 1.00 90.75 90 SER A C 1
ATOM 757 O O . SER A 1 90 ? 12.456 1.631 -4.684 1.00 90.75 90 SER A O 1
ATOM 759 N N . SER A 1 91 ? 12.081 0.444 -2.817 1.00 89.88 91 SER A N 1
ATOM 760 C CA . SER A 1 91 ? 10.895 -0.259 -3.318 1.00 89.88 91 SER A CA 1
ATOM 761 C C . SER A 1 91 ? 9.697 0.679 -3.437 1.00 89.88 91 SER A C 1
ATOM 763 O O . SER A 1 91 ? 9.052 0.656 -4.478 1.00 89.88 91 SER A O 1
ATOM 765 N N . VAL A 1 92 ? 9.440 1.527 -2.429 1.00 92.06 92 VAL A N 1
ATOM 766 C CA . VAL A 1 92 ? 8.386 2.563 -2.483 1.00 92.06 92 VAL A CA 1
ATOM 767 C C . VAL A 1 92 ? 8.581 3.424 -3.729 1.00 92.06 92 VAL A C 1
ATOM 769 O O . VAL A 1 92 ? 7.692 3.504 -4.568 1.00 92.06 92 VAL A O 1
ATOM 772 N N . PHE A 1 93 ? 9.778 3.995 -3.894 1.00 90.75 93 PHE A N 1
ATOM 773 C CA . PHE A 1 93 ? 10.109 4.850 -5.033 1.00 90.75 93 PHE A CA 1
ATOM 774 C C . PHE A 1 93 ? 9.876 4.147 -6.379 1.00 90.75 93 PHE A C 1
ATOM 776 O O . PHE A 1 93 ? 9.245 4.705 -7.269 1.00 90.75 93 PHE A O 1
ATOM 783 N N . ARG A 1 94 ? 10.336 2.895 -6.518 1.00 87.88 94 ARG A N 1
ATOM 784 C CA . ARG A 1 94 ? 10.150 2.103 -7.746 1.00 87.88 94 ARG A CA 1
ATOM 785 C C . ARG A 1 94 ? 8.686 1.788 -8.048 1.00 87.88 94 ARG A C 1
ATOM 787 O O . ARG A 1 94 ? 8.338 1.717 -9.220 1.00 87.88 94 ARG A O 1
ATOM 794 N N . ILE A 1 95 ? 7.867 1.535 -7.026 1.00 88.31 95 ILE A N 1
ATOM 795 C CA . ILE A 1 95 ? 6.435 1.265 -7.206 1.00 88.31 95 ILE A CA 1
ATOM 796 C C . ILE A 1 95 ? 5.743 2.527 -7.714 1.00 88.31 95 ILE A C 1
ATOM 798 O O . ILE A 1 95 ? 5.087 2.462 -8.745 1.00 88.31 95 ILE A O 1
ATOM 802 N N . LEU A 1 96 ? 5.949 3.669 -7.051 1.00 87.75 96 LEU A N 1
ATOM 803 C CA . LEU A 1 96 ? 5.301 4.929 -7.431 1.00 87.75 96 LEU A CA 1
ATOM 804 C C . LEU A 1 96 ? 5.712 5.382 -8.839 1.00 87.75 96 LEU A C 1
ATOM 806 O O . LEU A 1 96 ? 4.859 5.659 -9.673 1.00 87.75 96 LEU A O 1
ATOM 810 N N . HIS A 1 97 ? 7.009 5.337 -9.150 1.00 83.75 97 HIS A N 1
ATOM 811 C CA . HIS A 1 97 ? 7.521 5.772 -10.452 1.00 83.75 97 HIS A CA 1
ATOM 812 C C . HIS A 1 97 ? 7.095 4.863 -11.623 1.00 83.75 97 HIS A C 1
ATOM 814 O O . HIS A 1 97 ? 7.185 5.274 -12.778 1.00 83.75 97 HIS A O 1
ATOM 820 N N . ARG A 1 98 ? 6.657 3.622 -11.355 1.00 76.44 98 ARG A N 1
ATOM 821 C CA . ARG A 1 98 ? 6.088 2.732 -12.383 1.00 76.44 98 ARG A CA 1
ATOM 822 C C . ARG A 1 98 ? 4.620 3.044 -12.677 1.00 76.44 98 ARG A C 1
ATOM 824 O O . ARG A 1 98 ? 4.127 2.661 -13.723 1.00 76.44 98 ARG A O 1
ATOM 831 N N . VAL A 1 99 ? 3.908 3.674 -11.748 1.00 64.31 99 VAL A N 1
ATOM 832 C CA . VAL A 1 99 ? 2.514 4.068 -11.984 1.00 64.31 99 VAL A CA 1
ATOM 833 C C . VAL A 1 99 ? 2.446 5.426 -12.694 1.00 64.31 99 VAL A C 1
ATOM 835 O O . VAL A 1 99 ? 1.516 5.668 -13.452 1.00 64.31 99 VAL A O 1
ATOM 838 N N . GLU A 1 100 ? 3.447 6.291 -12.495 1.00 60.75 100 GLU A N 1
ATOM 839 C CA . GLU A 1 100 ? 3.550 7.590 -13.181 1.00 60.75 100 GLU A CA 1
ATOM 840 C C . GLU A 1 100 ? 4.035 7.516 -14.645 1.00 60.75 100 GLU A C 1
ATOM 842 O O . GLU A 1 100 ? 3.794 8.464 -15.390 1.00 60.75 100 GLU A O 1
ATOM 847 N N . ASN A 1 101 ? 4.717 6.438 -15.061 1.00 49.78 101 ASN A N 1
ATOM 848 C CA . ASN A 1 101 ? 5.290 6.253 -16.409 1.00 49.78 101 ASN A CA 1
ATOM 849 C C . ASN A 1 101 ? 4.867 4.924 -17.029 1.00 49.78 101 ASN A C 1
ATOM 851 O O . ASN A 1 101 ? 4.607 4.911 -18.250 1.00 49.78 101 ASN A O 1
#

Secondary structure (DSSP, 8-state):
---S---------TTHHHHHHH--HHHHHTT--HHHHHHHHHHHHHSTTS----SSSPPPHHHHHHHHHHHHH----HHHHHHHTT--HHHHHHHHHHHH-

Radius of gyration: 15.37 Å; chains: 1; bounding box: 54×27×35 Å

Sequence (101 aa):
MEHLTSGSKRHRINDYLEIVDLWTEQEFKENLSRRSALHLIDEFEQSEHFPKHVFGKPISAKISFLLFLWFMSNTESLRTMSDRFDISISSVFRILHRVEN

Organism: NCBI:txid144034